Protein AF-A0A497B5V2-F1 (afdb_monomer_lite)

pLDDT: mean 81.65, std 14.1, range [53.19, 98.69]

Radius of gyration: 49.75 Å; chains: 1; bounding box: 60×105×124 Å

Secondary structure (DSSP, 8-state):
--------HHHHHHHHHHHHHHHHHHHHHHHHHHH-TTSTT-SSPPPPP-------------------S---PPPPPPPP-PPPPPPPPPPPPPPPPPPP-

Structure (mmCIF, N/CA/C/O backbone):
data_AF-A0A497B5V2-F1
#
_entry.id   AF-A0A497B5V2-F1
#
loop_
_atom_site.group_PDB
_atom_site.id
_atom_site.type_symbol
_atom_site.label_atom_id
_atom_site.label_alt_id
_atom_site.label_comp_id
_atom_site.label_asym_id
_atom_site.label_entity_id
_atom_site.label_seq_id
_atom_site.pdbx_PDB_ins_code
_atom_site.Cartn_x
_atom_site.Cartn_y
_atom_site.Cartn_z
_atom_site.occupancy
_atom_site.B_iso_or_equiv
_atom_site.auth_seq_id
_atom_site.auth_comp_id
_atom_site.auth_asym_id
_atom_site.auth_atom_id
_atom_site.pdbx_PDB_model_num
ATOM 1 N N . MET A 1 1 ? 37.167 10.094 -15.007 1.00 56.03 1 MET A N 1
ATOM 2 C CA . MET A 1 1 ? 36.669 9.952 -16.392 1.00 56.03 1 MET A CA 1
ATOM 3 C C . MET A 1 1 ? 35.348 9.185 -16.321 1.00 56.03 1 MET A C 1
ATOM 5 O O . MET A 1 1 ? 35.376 7.995 -16.040 1.00 56.03 1 MET A O 1
ATOM 9 N N . LEU A 1 2 ? 34.194 9.864 -16.396 1.00 61.91 2 LEU A N 1
ATOM 10 C CA . LEU A 1 2 ? 32.883 9.207 -16.257 1.00 61.91 2 LEU A CA 1
ATOM 11 C C . LEU A 1 2 ? 32.530 8.464 -17.552 1.00 61.91 2 LEU A C 1
ATOM 13 O O . LEU A 1 2 ? 32.592 9.034 -18.640 1.00 61.91 2 LEU A O 1
ATOM 17 N N . LYS A 1 3 ? 32.161 7.189 -17.428 1.00 69.31 3 LYS A N 1
ATOM 18 C CA . LYS A 1 3 ? 31.739 6.346 -18.548 1.00 69.31 3 LYS A CA 1
ATOM 19 C C . LYS A 1 3 ? 30.315 6.746 -18.946 1.00 69.31 3 LYS A C 1
ATOM 21 O O . LYS A 1 3 ? 29.380 6.518 -18.188 1.00 69.31 3 LYS A O 1
ATOM 26 N N . GLN A 1 4 ? 30.163 7.369 -20.112 1.00 67.12 4 GLN A N 1
ATOM 27 C CA . GLN A 1 4 ? 28.859 7.759 -20.653 1.00 67.12 4 GLN A CA 1
ATOM 28 C C . GLN A 1 4 ? 28.071 6.500 -21.041 1.00 67.12 4 GLN A C 1
ATOM 30 O O . GLN A 1 4 ? 28.460 5.772 -21.956 1.00 67.12 4 GLN A O 1
ATOM 35 N N . VAL A 1 5 ? 26.986 6.217 -20.318 1.00 79.44 5 VAL A N 1
ATOM 36 C CA . VAL A 1 5 ? 26.068 5.116 -20.636 1.00 79.44 5 VAL A CA 1
ATOM 37 C C . VAL A 1 5 ? 25.056 5.628 -21.653 1.00 79.44 5 VAL A C 1
ATOM 39 O O . VAL A 1 5 ? 24.291 6.547 -21.374 1.00 79.44 5 VAL A O 1
ATOM 42 N N . LYS A 1 6 ? 25.056 5.042 -22.852 1.00 81.12 6 LYS A N 1
ATOM 43 C CA . LYS A 1 6 ? 24.117 5.407 -23.915 1.00 81.12 6 LYS A CA 1
ATOM 44 C C . LYS A 1 6 ? 22.775 4.720 -23.660 1.00 81.12 6 LYS A C 1
ATOM 46 O O . LYS A 1 6 ? 22.659 3.510 -23.832 1.00 81.12 6 LYS A O 1
ATOM 51 N N . VAL A 1 7 ? 21.778 5.488 -23.234 1.00 87.25 7 VAL A N 1
ATOM 52 C CA . VAL A 1 7 ? 20.406 5.004 -23.034 1.00 87.25 7 VAL A CA 1
ATOM 53 C C . VAL A 1 7 ? 19.689 4.976 -24.386 1.00 87.25 7 VAL A C 1
ATOM 55 O O . VAL A 1 7 ? 19.719 5.962 -25.118 1.00 87.25 7 VAL A O 1
ATOM 58 N N . SER A 1 8 ? 19.086 3.840 -24.748 1.00 90.69 8 SER A N 1
ATOM 59 C CA . SER A 1 8 ? 18.337 3.687 -26.001 1.00 90.69 8 SER A CA 1
ATOM 60 C C . SER A 1 8 ? 16.835 3.899 -25.792 1.00 90.69 8 SER A C 1
ATOM 62 O O . SER A 1 8 ? 16.282 3.550 -24.751 1.00 90.69 8 SER A O 1
ATOM 64 N N . GLU A 1 9 ? 16.155 4.419 -26.814 1.00 92.38 9 GLU A N 1
ATOM 65 C CA . GLU A 1 9 ? 14.695 4.612 -26.815 1.00 92.38 9 GLU A CA 1
ATOM 66 C C . GLU A 1 9 ? 13.934 3.312 -26.523 1.00 92.38 9 GLU A C 1
ATOM 68 O O . GLU A 1 9 ? 12.975 3.297 -25.755 1.00 92.38 9 GLU A O 1
ATOM 73 N N . SER A 1 10 ? 14.388 2.190 -27.090 1.00 91.62 10 SER A N 1
ATOM 74 C CA . SER A 1 10 ? 13.787 0.876 -26.845 1.00 91.62 10 SER A CA 1
ATOM 75 C C . SER A 1 10 ? 13.902 0.450 -25.380 1.00 91.62 10 SER A C 1
ATOM 77 O O . SER A 1 10 ? 12.959 -0.130 -24.844 1.00 91.62 10 SER A O 1
ATOM 79 N N . LEU A 1 11 ? 15.026 0.763 -24.721 1.00 93.69 11 LEU A N 1
ATOM 80 C CA . LEU A 1 11 ? 15.212 0.493 -23.295 1.00 93.69 11 LEU A CA 1
ATOM 81 C C . LEU A 1 11 ? 14.250 1.338 -22.456 1.00 93.69 11 LEU A C 1
ATOM 83 O O . LEU A 1 11 ? 13.580 0.794 -21.583 1.00 93.69 11 LEU A O 1
ATOM 87 N N . LEU A 1 12 ? 14.140 2.639 -22.744 1.00 95.12 12 LEU A N 1
ATOM 88 C CA . LEU A 1 12 ? 13.215 3.530 -22.036 1.00 95.12 12 LEU A CA 1
ATOM 89 C C . LEU A 1 12 ? 11.763 3.082 -22.198 1.00 95.12 12 LEU A C 1
ATOM 91 O O . LEU A 1 12 ? 11.068 2.937 -21.199 1.00 95.12 12 LEU A O 1
ATOM 95 N N . ARG A 1 13 ? 11.326 2.776 -23.424 1.00 96.94 13 ARG A N 1
ATOM 96 C CA . ARG A 1 13 ? 9.972 2.259 -23.694 1.00 96.94 13 ARG A CA 1
ATOM 97 C C . ARG A 1 13 ? 9.691 0.965 -22.933 1.00 96.94 13 ARG A C 1
ATOM 99 O O . ARG A 1 13 ? 8.623 0.830 -22.341 1.00 96.94 13 ARG A O 1
ATOM 106 N N . GLY A 1 14 ? 10.647 0.035 -22.923 1.00 97.31 14 GLY A N 1
ATOM 107 C CA . GLY A 1 14 ? 10.543 -1.206 -22.158 1.00 97.31 14 GLY A CA 1
ATOM 108 C C . GLY A 1 14 ? 10.400 -0.947 -20.659 1.00 97.31 14 GLY A C 1
ATOM 109 O O . GLY A 1 14 ? 9.473 -1.462 -20.040 1.00 97.31 14 GLY A O 1
ATOM 110 N N . LEU A 1 15 ? 11.259 -0.093 -20.089 1.00 97.06 15 LEU A N 1
ATOM 111 C CA . LEU A 1 15 ? 11.165 0.308 -18.684 1.00 97.06 15 LEU A CA 1
ATOM 112 C C . LEU A 1 15 ? 9.810 0.950 -18.382 1.00 97.06 15 LEU A C 1
ATOM 114 O O . LEU A 1 15 ? 9.160 0.544 -17.426 1.00 97.06 15 LEU A O 1
ATOM 118 N N . THR A 1 16 ? 9.348 1.896 -19.200 1.00 97.38 16 THR A N 1
ATOM 119 C CA . THR A 1 16 ? 8.047 2.549 -19.010 1.00 97.38 16 THR A CA 1
ATOM 120 C C . THR A 1 16 ? 6.905 1.538 -18.967 1.00 97.38 16 THR A C 1
ATOM 122 O O . THR A 1 16 ? 6.064 1.623 -18.076 1.00 97.38 16 THR A O 1
ATOM 125 N N . LEU A 1 17 ? 6.882 0.557 -19.874 1.00 98.25 17 LEU A N 1
ATOM 126 C CA . LEU A 1 17 ? 5.859 -0.492 -19.865 1.00 98.25 17 LEU A CA 1
ATOM 127 C C . LEU A 1 17 ? 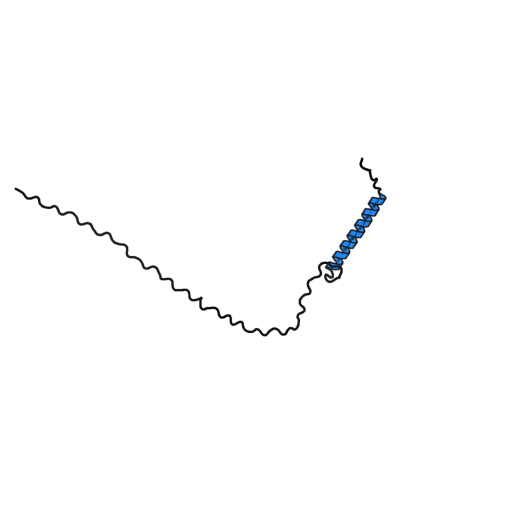5.955 -1.384 -18.622 1.00 98.25 17 LEU A C 1
ATOM 129 O O . LEU A 1 17 ? 4.928 -1.704 -18.028 1.00 98.25 17 LEU A O 1
ATOM 133 N N . ILE A 1 18 ? 7.167 -1.745 -18.196 1.00 98.38 18 ILE A N 1
ATOM 134 C CA . ILE A 1 18 ? 7.383 -2.535 -16.976 1.00 98.38 18 ILE A CA 1
ATOM 135 C C . ILE A 1 18 ? 6.866 -1.774 -15.752 1.00 98.38 18 ILE A C 1
ATOM 137 O O . ILE A 1 18 ? 6.087 -2.327 -14.978 1.00 98.38 18 ILE A O 1
ATOM 141 N N . PHE A 1 19 ? 7.250 -0.504 -15.591 1.00 98.38 19 PHE A N 1
ATOM 142 C CA . PHE A 1 19 ? 6.783 0.334 -14.486 1.00 98.38 19 PHE A CA 1
ATOM 143 C C . PHE A 1 19 ? 5.265 0.516 -14.520 1.00 98.38 19 PHE A C 1
ATOM 145 O O . PHE A 1 19 ? 4.634 0.392 -13.477 1.00 98.38 19 PHE A O 1
ATOM 152 N N . LEU A 1 20 ? 4.669 0.720 -15.698 1.00 98.50 20 LEU A N 1
ATOM 153 C CA . LEU A 1 20 ? 3.218 0.827 -15.851 1.00 98.50 20 LEU A CA 1
ATOM 154 C C . LEU A 1 20 ? 2.501 -0.443 -15.368 1.00 98.50 20 LEU A C 1
ATOM 156 O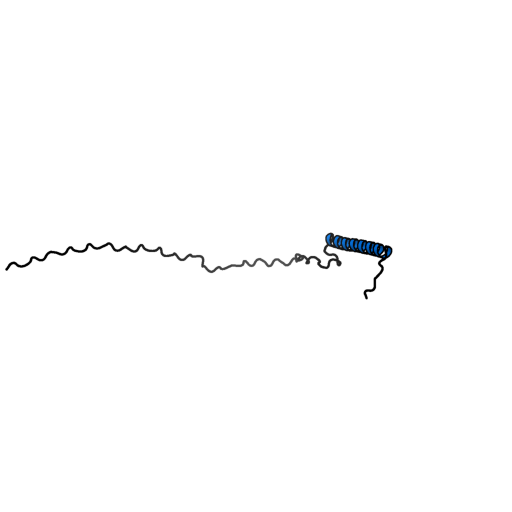 O . LEU A 1 20 ? 1.546 -0.358 -14.596 1.00 98.50 20 LEU A O 1
ATOM 160 N N . VAL A 1 21 ? 2.975 -1.620 -15.785 1.00 98.69 21 VAL A N 1
ATOM 161 C CA . VAL A 1 21 ? 2.410 -2.906 -15.350 1.00 98.69 21 VAL A CA 1
ATOM 162 C C . VAL A 1 21 ? 2.596 -3.102 -13.847 1.00 98.69 21 VAL A C 1
ATOM 164 O O . VAL A 1 21 ? 1.645 -3.492 -13.172 1.00 98.69 21 VAL A O 1
ATOM 167 N N . LEU A 1 22 ? 3.776 -2.790 -13.301 1.00 98.62 22 LEU A N 1
ATOM 168 C CA . LEU A 1 22 ? 4.018 -2.851 -11.857 1.00 98.62 22 LEU A CA 1
ATOM 169 C C . LEU A 1 22 ? 3.063 -1.935 -11.089 1.00 98.62 22 LEU A C 1
ATOM 171 O O . LEU A 1 22 ? 2.493 -2.364 -10.090 1.00 98.62 22 LEU A O 1
ATOM 175 N N . THR A 1 23 ? 2.853 -0.701 -11.550 1.00 98.56 23 THR A N 1
ATOM 176 C CA . THR A 1 23 ? 1.922 0.240 -10.916 1.00 98.56 23 THR A CA 1
ATOM 177 C C . THR A 1 23 ? 0.497 -0.303 -10.915 1.00 98.56 23 THR A C 1
ATOM 179 O O . THR A 1 23 ? -0.168 -0.248 -9.882 1.00 98.56 23 THR A O 1
ATOM 182 N N . LEU A 1 24 ? 0.035 -0.869 -12.033 1.00 98.69 24 LEU A N 1
ATOM 183 C CA . LEU A 1 24 ? -1.288 -1.493 -12.105 1.00 98.69 24 LEU A CA 1
ATOM 184 C C . LEU A 1 24 ? -1.397 -2.711 -11.183 1.00 98.69 24 LEU A C 1
ATOM 186 O O . LEU A 1 24 ? -2.416 -2.872 -10.516 1.00 98.69 24 LEU A O 1
ATOM 190 N N . LEU A 1 25 ? -0.350 -3.536 -11.100 1.00 98.62 25 LEU A N 1
ATOM 191 C CA . LEU A 1 25 ? -0.310 -4.698 -10.214 1.00 98.62 25 LEU A CA 1
ATOM 192 C C . LEU A 1 25 ? -0.388 -4.261 -8.748 1.00 98.62 25 LEU A C 1
ATOM 194 O O . LEU A 1 25 ? -1.231 -4.763 -8.010 1.00 98.62 25 LEU A O 1
ATOM 198 N N . VAL A 1 26 ? 0.417 -3.278 -8.340 1.00 98.31 26 VAL A N 1
ATOM 199 C CA . VAL A 1 26 ? 0.360 -2.699 -6.990 1.00 98.31 26 VAL A CA 1
ATOM 200 C C . VAL A 1 26 ? -1.034 -2.133 -6.708 1.00 98.31 26 VAL A C 1
ATOM 202 O O . VAL A 1 26 ? -1.619 -2.446 -5.674 1.00 98.31 26 VAL A O 1
ATOM 205 N N . GLY A 1 27 ? -1.612 -1.370 -7.639 1.00 98.50 27 GLY A N 1
ATOM 206 C CA . GLY A 1 27 ? -2.975 -0.848 -7.511 1.00 98.50 27 GLY A CA 1
ATOM 207 C C . GLY A 1 27 ? -4.028 -1.948 -7.347 1.00 98.50 27 GLY A C 1
ATOM 208 O O . GLY A 1 27 ? -4.900 -1.839 -6.487 1.00 98.50 27 GLY A O 1
ATOM 209 N N . ALA A 1 28 ? -3.917 -3.040 -8.106 1.00 98.50 28 ALA A N 1
ATOM 210 C CA . ALA A 1 28 ? -4.798 -4.197 -7.976 1.00 98.50 28 ALA A CA 1
ATOM 211 C C . ALA A 1 28 ? -4.658 -4.878 -6.605 1.00 98.50 28 ALA A C 1
ATOM 213 O O . ALA A 1 28 ? -5.667 -5.237 -6.005 1.00 98.50 28 ALA A O 1
ATOM 214 N N . VAL A 1 29 ? -3.437 -4.999 -6.070 1.00 98.19 29 VAL A N 1
ATOM 215 C CA . VAL A 1 29 ? -3.201 -5.512 -4.709 1.00 98.19 29 VAL A CA 1
ATOM 216 C C . VAL A 1 29 ? -3.913 -4.651 -3.667 1.00 98.19 29 VAL A C 1
ATOM 218 O O . VAL A 1 29 ? -4.647 -5.186 -2.836 1.00 98.19 29 VAL A O 1
ATOM 221 N N . TYR A 1 30 ? -3.768 -3.326 -3.742 1.00 98.00 30 TYR A N 1
ATOM 222 C CA . TYR A 1 30 ? -4.485 -2.413 -2.847 1.00 98.00 30 TYR A CA 1
ATOM 223 C C . TYR A 1 30 ? -6.005 -2.529 -2.990 1.00 98.00 30 TYR A C 1
ATOM 225 O O . TYR A 1 30 ? -6.708 -2.531 -1.982 1.00 98.00 30 TYR A O 1
ATOM 233 N N . LEU A 1 31 ? -6.519 -2.673 -4.214 1.00 98.31 31 LEU A N 1
ATOM 234 C CA . LEU A 1 31 ? -7.950 -2.850 -4.455 1.00 98.31 31 LEU A CA 1
ATOM 235 C C . LEU A 1 31 ? -8.482 -4.154 -3.838 1.00 98.31 31 LEU A C 1
ATOM 237 O O . LEU A 1 31 ? -9.555 -4.150 -3.240 1.00 98.31 31 LEU A O 1
ATOM 241 N N . ILE A 1 32 ? -7.729 -5.254 -3.931 1.00 98.31 32 ILE A N 1
ATOM 242 C CA . ILE A 1 32 ? -8.092 -6.534 -3.301 1.00 98.31 32 ILE A CA 1
ATOM 243 C C . ILE A 1 32 ? -8.157 -6.382 -1.777 1.00 98.31 32 ILE A C 1
ATOM 245 O O . ILE A 1 32 ? -9.134 -6.816 -1.166 1.00 98.31 32 ILE A O 1
ATOM 249 N N . ILE A 1 33 ? -7.154 -5.734 -1.173 1.00 97.81 33 ILE A N 1
ATOM 250 C CA . ILE A 1 33 ? -7.121 -5.464 0.273 1.00 97.81 33 ILE A CA 1
ATOM 251 C C . ILE A 1 33 ? -8.299 -4.572 0.689 1.00 97.81 33 ILE A C 1
ATOM 253 O O . ILE A 1 33 ? -8.906 -4.801 1.731 1.00 97.81 33 ILE A O 1
ATOM 257 N N . PHE A 1 34 ? -8.652 -3.577 -0.127 1.00 96.88 34 PHE A N 1
ATOM 258 C CA . PHE A 1 34 ? -9.787 -2.694 0.138 1.00 96.88 34 PHE A CA 1
ATOM 259 C C . PHE A 1 34 ? -11.128 -3.445 0.136 1.00 96.88 34 PHE A C 1
ATOM 261 O O . PHE A 1 34 ? -11.965 -3.200 1.002 1.00 96.88 34 PHE A O 1
ATOM 268 N N . ILE A 1 35 ? -11.332 -4.368 -0.811 1.00 97.81 35 ILE A N 1
ATOM 269 C CA . ILE A 1 35 ? -12.562 -5.172 -0.905 1.00 97.81 35 ILE A CA 1
ATOM 270 C C . ILE A 1 35 ? -12.649 -6.185 0.242 1.00 97.81 35 ILE A C 1
ATOM 272 O O . ILE A 1 35 ? -13.718 -6.372 0.822 1.00 97.81 35 ILE A O 1
ATOM 276 N N . ASN A 1 36 ? -11.540 -6.854 0.562 1.00 95.88 36 ASN A N 1
ATOM 277 C CA . ASN A 1 36 ? -11.468 -7.814 1.654 1.00 95.88 36 ASN A CA 1
ATOM 278 C C . ASN A 1 36 ? -10.172 -7.606 2.458 1.00 95.88 36 ASN A C 1
ATOM 280 O O . ASN A 1 36 ? -9.114 -8.091 2.049 1.00 95.88 36 ASN A O 1
ATOM 284 N N . PRO A 1 37 ? -10.238 -6.955 3.632 1.00 95.00 37 PRO A N 1
ATOM 285 C CA . PRO A 1 37 ? -9.045 -6.637 4.410 1.00 95.00 37 PRO A CA 1
ATOM 286 C C . PRO A 1 37 ? -8.429 -7.858 5.108 1.00 95.00 37 PRO A C 1
ATOM 288 O O . PRO A 1 37 ? -7.317 -7.761 5.623 1.00 95.00 37 PRO A O 1
ATOM 291 N N . TYR A 1 38 ? -9.110 -9.007 5.114 1.00 94.56 38 TYR A N 1
ATOM 292 C CA . TYR A 1 38 ? -8.643 -10.238 5.756 1.00 94.56 38 TYR A CA 1
ATOM 293 C C . TYR A 1 38 ? -7.841 -11.157 4.816 1.00 94.56 38 TYR A C 1
ATOM 295 O O . TYR A 1 38 ? -7.518 -12.284 5.187 1.00 94.56 38 TYR A O 1
ATOM 303 N N . VAL A 1 39 ? -7.518 -10.720 3.590 1.00 95.06 39 VAL A N 1
ATOM 304 C CA . VAL A 1 39 ? -6.686 -11.519 2.673 1.00 95.06 39 VAL A CA 1
ATOM 305 C C . VAL A 1 39 ? -5.246 -11.665 3.196 1.00 95.06 39 VAL A C 1
ATOM 307 O O . VAL A 1 39 ? -4.703 -10.700 3.732 1.00 95.06 39 VAL A O 1
ATOM 310 N N . PRO A 1 40 ? -4.559 -12.804 2.957 1.00 94.19 40 PRO A N 1
ATOM 311 C CA . PRO A 1 40 ? -3.164 -13.008 3.384 1.00 94.19 40 PRO A CA 1
ATOM 312 C C . PRO A 1 40 ? -2.165 -11.997 2.807 1.00 94.19 40 PRO A C 1
ATOM 314 O O . PRO A 1 40 ? -1.049 -11.867 3.297 1.00 94.19 40 PRO A O 1
ATOM 317 N N . LEU A 1 41 ? -2.556 -11.310 1.731 1.00 95.50 41 LEU A N 1
ATOM 318 C CA . LEU A 1 41 ? -1.750 -10.295 1.066 1.00 95.50 41 LEU A CA 1
ATOM 319 C C . LEU A 1 41 ? -1.727 -8.959 1.824 1.00 95.50 41 LEU A C 1
ATOM 321 O O . LEU A 1 41 ? -0.859 -8.133 1.556 1.00 95.50 41 LEU A O 1
ATOM 325 N N . ASN A 1 42 ? -2.667 -8.731 2.747 1.00 96.81 42 ASN A N 1
ATOM 326 C CA . ASN A 1 42 ? -2.685 -7.531 3.569 1.00 96.81 42 ASN A CA 1
ATOM 327 C C . ASN A 1 42 ? -1.651 -7.666 4.703 1.00 96.81 42 ASN A C 1
ATOM 329 O O . ASN A 1 42 ? -1.848 -8.503 5.583 1.00 96.81 42 ASN A O 1
ATOM 333 N N . PRO A 1 43 ? -0.578 -6.850 4.737 1.00 95.06 43 PRO A N 1
ATOM 334 C CA . PRO A 1 43 ? 0.396 -6.888 5.830 1.00 95.06 43 PRO A CA 1
ATOM 335 C C . PRO A 1 43 ? -0.174 -6.376 7.162 1.00 95.06 43 PRO A C 1
ATOM 337 O O . PRO A 1 43 ? 0.427 -6.599 8.210 1.00 95.06 43 PRO A O 1
ATOM 340 N N . PHE A 1 44 ? -1.327 -5.701 7.129 1.00 94.62 44 PHE A N 1
ATOM 341 C CA . PHE A 1 44 ? -2.012 -5.158 8.299 1.00 94.62 44 PHE A CA 1
ATOM 342 C C . PHE A 1 44 ? -3.469 -5.642 8.330 1.00 94.62 44 PHE A C 1
ATOM 344 O O . PHE A 1 44 ? -4.388 -4.841 8.120 1.00 94.62 44 PHE A O 1
ATOM 351 N N . PRO A 1 45 ? -3.713 -6.952 8.532 1.00 91.00 45 PRO A N 1
ATOM 352 C CA . PRO A 1 45 ? -5.072 -7.451 8.675 1.00 91.00 45 PRO A CA 1
ATOM 353 C C . PRO A 1 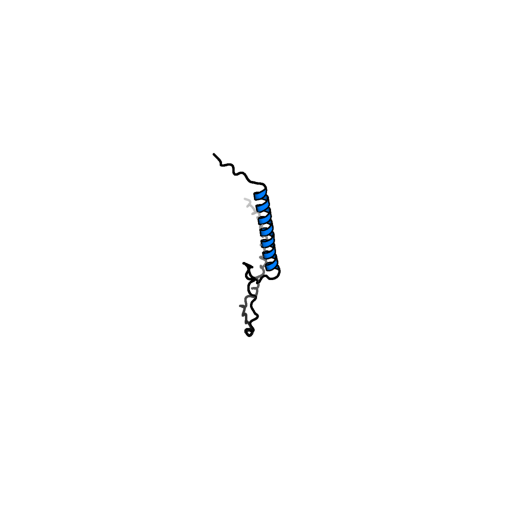45 ? -5.731 -6.805 9.908 1.00 91.00 45 PRO A C 1
ATOM 355 O O . PRO A 1 45 ? -5.040 -6.528 10.896 1.00 91.00 45 PRO A O 1
ATOM 358 N N . PRO A 1 46 ? -7.051 -6.550 9.879 1.00 89.50 46 PRO A N 1
ATOM 359 C CA . PRO A 1 46 ? -7.765 -6.031 11.038 1.00 89.50 46 PRO A CA 1
ATOM 360 C C . PRO A 1 46 ? -7.559 -6.952 12.241 1.00 89.50 46 PRO A C 1
ATOM 362 O O . PRO A 1 46 ? -7.505 -8.175 12.084 1.00 89.50 46 PRO A O 1
ATOM 365 N N . SER A 1 47 ? -7.474 -6.385 13.447 1.00 86.88 47 SER A N 1
ATOM 366 C CA . SER A 1 47 ? -7.499 -7.198 14.663 1.00 86.88 47 SER A CA 1
ATOM 367 C C . SER A 1 47 ? -8.774 -8.042 14.660 1.00 86.88 47 SER A C 1
ATOM 369 O O . SER A 1 47 ? -9.844 -7.481 14.402 1.00 86.88 47 SER A O 1
ATOM 371 N N . PRO A 1 48 ? -8.692 -9.357 14.938 1.00 81.75 48 PR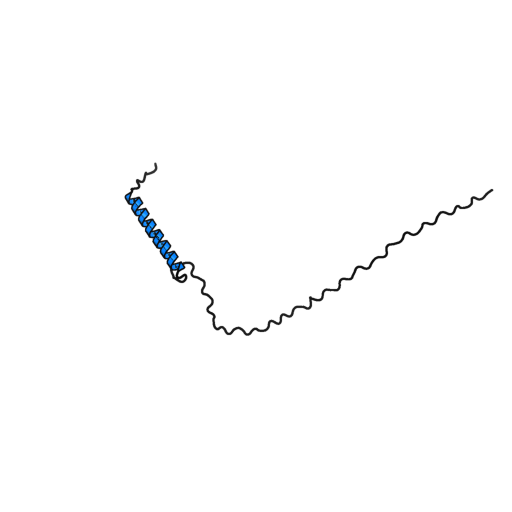O A N 1
ATOM 372 C CA . PRO A 1 48 ? -9.883 -10.164 15.134 1.00 81.75 48 PRO A CA 1
ATOM 373 C C . PRO A 1 48 ? -10.765 -9.452 16.155 1.00 81.75 48 PRO A C 1
ATOM 375 O O . PRO A 1 48 ? -10.315 -9.155 17.266 1.00 81.75 48 PRO A O 1
ATOM 378 N N . GLN A 1 49 ? -11.991 -9.101 15.765 1.00 75.19 49 GLN A N 1
ATOM 379 C CA . GLN A 1 49 ? -12.961 -8.628 16.743 1.00 75.19 49 GLN A CA 1
ATOM 380 C C . GLN A 1 49 ? -13.104 -9.744 17.779 1.00 75.19 49 GLN A C 1
ATOM 382 O O . GLN A 1 49 ? -13.094 -10.912 17.379 1.00 75.19 49 GLN A O 1
ATOM 387 N N . PRO A 1 50 ? -13.189 -9.426 19.083 1.00 68.88 50 PRO A N 1
ATOM 388 C CA . PRO A 1 50 ? -13.489 -10.449 20.064 1.00 68.88 50 PRO A CA 1
ATOM 389 C C . PRO A 1 50 ? -14.764 -11.134 19.586 1.00 68.88 50 PRO A C 1
ATOM 391 O O . PRO A 1 50 ? -15.814 -10.495 19.478 1.00 68.88 50 PRO A O 1
ATOM 394 N N . GLU A 1 51 ? -14.652 -12.416 19.229 1.00 65.25 51 GLU A N 1
ATOM 395 C CA . GLU A 1 51 ? -15.824 -13.267 19.145 1.00 65.25 51 GLU A CA 1
ATOM 396 C C . GLU A 1 51 ? -16.564 -13.009 20.452 1.00 65.25 51 GLU A C 1
ATOM 398 O O . GLU A 1 51 ? -15.940 -13.012 21.519 1.00 65.25 51 GLU A O 1
ATOM 403 N N . ILE A 1 52 ? -17.858 -12.684 20.381 1.00 59.00 52 ILE A N 1
ATOM 404 C CA . ILE A 1 52 ? -18.694 -12.710 21.574 1.00 59.00 52 ILE A CA 1
ATOM 405 C C . ILE A 1 52 ? -18.687 -14.172 21.995 1.00 59.00 52 ILE A C 1
ATOM 407 O O . ILE A 1 52 ? -19.541 -14.964 21.602 1.00 59.00 52 ILE A O 1
ATOM 411 N N . ALA A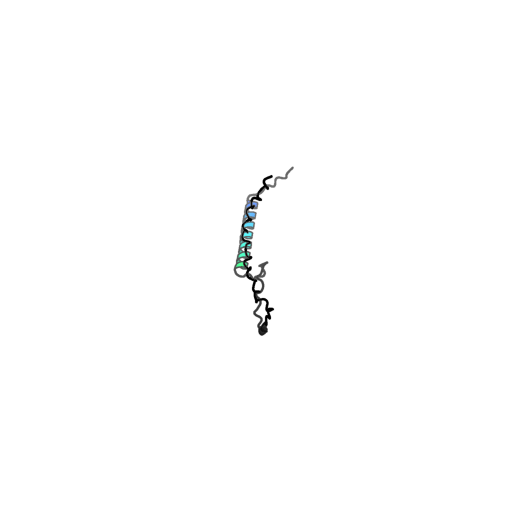 1 53 ? -17.659 -14.551 22.750 1.00 55.00 53 ALA A N 1
ATOM 412 C CA . ALA A 1 53 ? -17.693 -15.722 23.565 1.00 55.00 53 ALA A CA 1
ATOM 413 C C . ALA A 1 53 ? -18.987 -15.550 24.343 1.00 55.00 53 ALA A C 1
ATOM 415 O O . ALA A 1 53 ? -19.201 -14.524 24.998 1.00 55.00 53 ALA A O 1
ATOM 416 N N . LEU A 1 54 ? -19.853 -16.552 24.273 1.00 53.19 54 LEU A N 1
ATOM 417 C CA . LEU A 1 54 ? -20.860 -16.783 25.294 1.00 53.19 54 LEU A CA 1
ATOM 418 C C . LEU A 1 54 ? -20.126 -17.137 26.602 1.00 53.19 54 LEU A C 1
ATOM 420 O O . LEU A 1 54 ? -20.338 -18.188 27.195 1.00 53.19 54 LEU A O 1
ATOM 424 N N . GLN A 1 55 ? -19.195 -16.283 27.028 1.00 54.22 55 GLN A N 1
ATOM 425 C CA . GLN A 1 55 ? -18.753 -16.208 28.390 1.00 54.22 55 GLN A CA 1
ATOM 426 C C . GLN A 1 55 ? -20.038 -15.872 29.144 1.00 54.22 55 GLN A C 1
ATOM 428 O O . GLN A 1 55 ? -20.681 -14.876 28.788 1.00 54.22 55 GLN A O 1
ATOM 433 N N . PRO A 1 56 ? -20.475 -16.683 30.123 1.00 59.91 56 PRO A N 1
ATOM 434 C CA . PRO A 1 56 ? -21.534 -16.231 31.005 1.00 59.91 56 PRO A CA 1
ATOM 435 C C . PRO A 1 56 ? -21.084 -14.864 31.508 1.00 59.91 56 PRO A C 1
ATOM 437 O O . PRO A 1 56 ? -19.981 -14.745 32.049 1.00 59.91 56 PRO A O 1
ATOM 440 N N . THR A 1 57 ? -21.880 -13.830 31.230 1.00 60.03 57 THR A N 1
ATOM 441 C CA . THR A 1 57 ? -21.700 -12.509 31.822 1.00 60.03 57 THR A CA 1
ATOM 442 C C . THR A 1 57 ? -21.402 -12.757 33.295 1.00 60.03 57 THR A C 1
ATOM 444 O O . THR A 1 57 ? -22.223 -13.417 33.943 1.00 60.03 57 THR A O 1
ATOM 447 N N . PRO A 1 58 ? -20.233 -12.355 33.830 1.00 61.16 58 PRO A N 1
ATOM 448 C CA . PRO A 1 58 ? -20.040 -12.394 35.266 1.00 61.16 58 PRO A CA 1
ATOM 449 C C . PRO A 1 58 ? -21.223 -11.625 35.831 1.00 61.16 58 PRO A C 1
ATOM 451 O O . PRO A 1 58 ? -21.402 -10.460 35.476 1.00 61.16 58 PRO A O 1
ATOM 454 N N . ALA A 1 59 ? -22.091 -12.309 36.582 1.00 61.78 59 ALA A N 1
ATOM 455 C CA . ALA A 1 59 ? -23.206 -11.660 37.245 1.00 61.78 59 ALA A CA 1
ATOM 456 C C . ALA A 1 59 ? -22.643 -10.401 37.900 1.00 61.78 59 ALA A C 1
ATOM 458 O O . ALA A 1 59 ? -21.616 -10.498 38.579 1.00 61.78 59 ALA A O 1
ATOM 459 N N . GLU A 1 60 ? -23.235 -9.239 37.612 1.00 59.59 60 GLU A N 1
ATOM 460 C CA . GLU A 1 60 ? -22.851 -7.987 38.249 1.00 59.59 60 GLU A CA 1
ATOM 461 C C . GLU A 1 60 ? -22.899 -8.231 39.756 1.00 59.59 60 GLU A C 1
ATOM 463 O O . GLU A 1 60 ? -23.963 -8.270 40.368 1.00 59.59 60 GLU A O 1
ATOM 468 N N . VAL A 1 61 ? -21.738 -8.464 40.364 1.00 61.25 61 VAL A N 1
ATOM 469 C CA . VAL A 1 61 ? -21.593 -8.294 41.797 1.00 61.25 61 VAL A CA 1
ATOM 470 C C . VAL A 1 61 ? -21.834 -6.803 41.972 1.00 61.25 61 VAL A C 1
ATOM 472 O O . VAL A 1 61 ? -21.055 -6.025 41.410 1.00 61.25 61 VAL A O 1
ATOM 475 N N . PRO A 1 62 ? -22.907 -6.367 42.655 1.00 59.16 62 PRO A N 1
ATOM 476 C CA . PRO A 1 62 ? -23.102 -4.949 42.868 1.00 59.16 62 PRO A CA 1
ATOM 477 C C . PRO A 1 62 ? -21.868 -4.450 43.611 1.00 59.16 62 PRO A C 1
ATOM 479 O O . PRO A 1 62 ? -21.602 -4.851 44.746 1.00 59.16 62 PRO A O 1
ATOM 482 N N . LEU A 1 63 ? -21.074 -3.617 42.938 1.00 59.75 63 LEU A N 1
ATOM 483 C CA . LEU A 1 63 ? -20.006 -2.867 43.572 1.00 59.75 63 LEU A CA 1
ATOM 484 C C . LEU A 1 63 ? -20.687 -1.959 44.591 1.00 59.75 63 LEU A C 1
ATOM 486 O O . LEU A 1 63 ? -21.191 -0.889 44.254 1.00 59.75 63 LEU A O 1
ATOM 490 N N . VAL A 1 64 ? -20.739 -2.402 45.846 1.00 62.72 64 VAL A N 1
ATOM 491 C CA . VAL A 1 64 ? -21.060 -1.525 46.966 1.00 62.72 64 VAL A CA 1
ATOM 492 C C . VAL A 1 64 ? -19.863 -0.596 47.108 1.00 62.72 64 VAL A C 1
ATOM 494 O O . VAL A 1 64 ? -18.902 -0.890 47.815 1.00 62.72 64 VAL A O 1
ATOM 497 N N . ILE A 1 65 ? -19.884 0.507 46.362 1.00 63.06 65 ILE A N 1
ATOM 498 C CA . ILE A 1 65 ? -18.921 1.584 46.541 1.00 63.06 65 ILE A CA 1
ATOM 499 C C . ILE A 1 65 ? -19.314 2.306 47.831 1.00 63.06 65 ILE A C 1
ATOM 501 O O . ILE A 1 65 ? -20.154 3.205 47.840 1.00 63.06 65 ILE A O 1
ATOM 505 N N . THR A 1 66 ? -18.727 1.885 48.948 1.00 65.62 66 THR A N 1
ATOM 506 C CA . THR A 1 66 ? -18.766 2.633 50.204 1.00 65.62 66 THR A CA 1
ATOM 507 C C . THR A 1 66 ? -17.816 3.819 50.083 1.00 65.62 66 THR A C 1
ATOM 509 O O . THR A 1 66 ? -16.614 3.713 50.321 1.00 65.62 66 THR A O 1
ATOM 512 N N . PHE A 1 67 ? -18.354 4.971 49.688 1.00 64.50 67 PHE A N 1
ATOM 513 C CA . PHE A 1 67 ? -17.640 6.235 49.836 1.00 64.50 67 PHE A CA 1
ATOM 514 C C . PHE A 1 67 ? -17.521 6.571 51.332 1.00 64.50 67 PHE A C 1
ATOM 516 O O . PHE A 1 67 ? -18.499 6.399 52.068 1.00 64.50 67 PHE A O 1
ATOM 523 N N . PRO A 1 68 ? -16.364 7.061 51.813 1.00 67.69 68 PRO A N 1
ATOM 524 C CA . PRO A 1 68 ? -16.300 7.633 53.151 1.00 67.69 68 PRO A CA 1
ATOM 525 C C . PRO A 1 68 ? -17.290 8.813 53.241 1.00 67.69 68 PRO A C 1
ATOM 527 O O . PRO A 1 68 ? -17.511 9.496 52.237 1.00 67.69 68 PRO A O 1
ATOM 530 N N . PRO A 1 69 ? -17.902 9.080 54.409 1.00 66.56 69 PRO A N 1
ATOM 531 C CA . PRO A 1 69 ? -18.815 10.204 54.600 1.00 66.56 69 PRO A CA 1
ATOM 532 C C . PRO A 1 69 ? -18.029 11.526 54.635 1.00 66.56 69 PRO A C 1
ATOM 534 O O . PRO A 1 69 ? -17.904 12.165 55.672 1.00 66.56 69 PRO A O 1
ATOM 537 N N . THR A 1 70 ? -17.443 11.932 53.511 1.00 65.88 70 THR A N 1
ATOM 538 C CA . THR A 1 70 ? -16.684 13.187 53.381 1.00 65.88 70 THR A CA 1
ATOM 539 C C . THR A 1 70 ? -17.507 14.319 52.768 1.00 65.88 70 THR A C 1
ATOM 541 O O . THR A 1 70 ? -16.989 15.412 52.571 1.00 65.88 70 THR A O 1
ATOM 544 N N . TRP A 1 71 ? -18.798 14.097 52.505 1.00 67.38 71 TRP A N 1
ATOM 545 C CA . TRP A 1 71 ? -19.679 15.085 51.874 1.00 67.38 71 TRP A CA 1
ATOM 546 C C . TRP A 1 71 ? -20.339 16.075 52.831 1.00 67.38 71 TRP A C 1
ATOM 548 O O . TRP A 1 71 ? -21.146 16.883 52.384 1.00 67.38 71 TRP A O 1
ATOM 558 N N . THR A 1 72 ? -20.018 16.061 54.124 1.00 74.38 72 THR A N 1
ATOM 559 C CA . THR A 1 72 ? -20.504 17.114 55.020 1.00 74.38 72 THR A CA 1
ATOM 560 C C . THR A 1 72 ? -19.554 18.309 54.919 1.00 74.38 72 THR A C 1
ATOM 562 O O . THR A 1 72 ? -18.449 18.223 55.459 1.00 74.38 72 THR A O 1
ATOM 565 N N . PRO A 1 73 ? -19.918 19.421 54.246 1.00 68.19 73 PRO A N 1
ATOM 566 C CA . PRO A 1 73 ? -19.122 20.634 54.342 1.00 68.19 73 PRO A CA 1
ATOM 567 C C . PRO A 1 73 ? -19.098 21.074 55.808 1.00 68.19 73 PRO A C 1
ATOM 569 O O . PRO A 1 73 ? -20.146 21.259 56.430 1.00 68.19 73 PRO A O 1
ATOM 572 N N . THR A 1 74 ? -17.903 21.224 56.376 1.00 74.88 74 THR A N 1
ATOM 573 C CA . THR A 1 74 ? -17.737 21.815 57.705 1.00 74.88 74 THR A CA 1
ATOM 574 C C . THR A 1 74 ? -18.353 23.218 57.683 1.00 74.88 74 THR A C 1
ATOM 576 O O . THR A 1 74 ? -17.984 24.008 56.806 1.00 74.88 74 THR A O 1
ATOM 579 N N . PRO A 1 75 ? -19.276 23.569 58.601 1.00 74.56 75 PRO A N 1
ATOM 580 C CA . PRO A 1 75 ? -19.807 24.923 58.653 1.00 74.56 75 PRO A CA 1
ATOM 581 C C . PRO A 1 75 ? -18.643 25.887 58.895 1.00 74.56 75 PRO A C 1
ATOM 583 O O . PRO A 1 75 ? -17.943 25.804 59.903 1.00 74.56 75 PRO A O 1
ATOM 586 N N . THR A 1 76 ? -18.394 26.778 57.936 1.00 79.00 76 THR A N 1
ATOM 587 C CA . THR A 1 76 ? -17.409 27.847 58.106 1.00 79.00 76 THR A CA 1
ATOM 588 C C . THR A 1 76 ? -17.984 28.856 59.093 1.00 79.00 76 THR A C 1
ATOM 590 O O . THR A 1 76 ? -19.111 29.315 58.918 1.00 79.00 76 THR A O 1
ATOM 593 N N . SER A 1 77 ? -17.239 29.189 60.147 1.00 80.44 77 SER A N 1
ATOM 594 C CA . SER A 1 77 ? -17.655 30.221 61.096 1.00 80.44 77 SER A CA 1
ATOM 595 C C . SER A 1 77 ? -17.724 31.573 60.388 1.00 80.44 77 SER A C 1
ATOM 597 O O . SER A 1 77 ? -16.723 32.030 59.832 1.00 80.44 77 SER A O 1
ATOM 599 N N . THR A 1 78 ? -18.885 32.220 60.419 1.00 81.50 78 THR A N 1
ATOM 600 C CA . THR A 1 78 ? -19.047 33.596 59.941 1.00 81.50 78 THR A CA 1
ATOM 601 C C . THR A 1 78 ? -18.138 34.526 60.755 1.00 81.50 78 THR A C 1
ATOM 603 O O . THR A 1 78 ? -18.105 34.398 61.981 1.00 81.50 78 THR A O 1
ATOM 606 N N . PRO A 1 79 ? -17.393 35.457 60.133 1.00 81.06 79 PRO A N 1
ATOM 607 C CA . PRO A 1 79 ? -16.594 36.418 60.885 1.00 81.06 79 PRO A CA 1
ATOM 608 C C . PRO A 1 79 ? -17.502 37.306 61.749 1.00 81.06 79 PRO A C 1
ATOM 610 O O . PRO A 1 79 ? -18.460 37.900 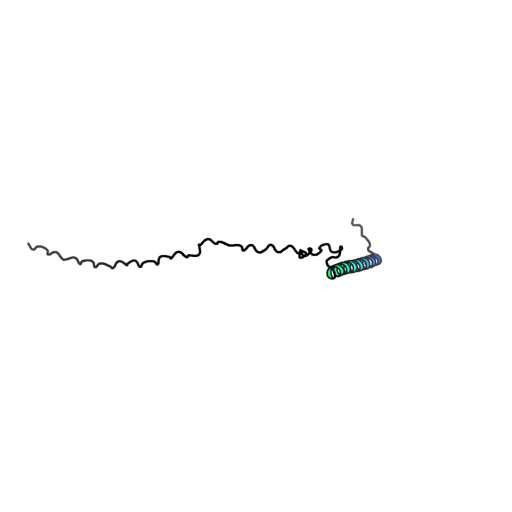61.255 1.00 81.06 79 PRO A O 1
ATOM 613 N N . THR A 1 80 ? -17.198 37.404 63.043 1.00 82.56 80 THR A N 1
ATOM 614 C CA . THR A 1 80 ? -17.889 38.310 63.971 1.00 82.56 80 THR A CA 1
ATOM 615 C C . THR A 1 80 ? -17.418 39.742 63.730 1.00 82.56 80 THR A C 1
ATOM 617 O O . THR A 1 80 ? -16.215 39.996 63.655 1.00 82.56 80 THR A O 1
ATOM 620 N N . SER A 1 81 ? -18.344 40.699 63.649 1.00 82.00 81 SER A N 1
ATOM 621 C CA . SER A 1 81 ? -18.000 42.122 63.587 1.00 82.00 81 SER A CA 1
ATOM 622 C C . SER A 1 81 ? -17.245 42.538 64.853 1.00 82.00 81 SER A C 1
ATOM 624 O O . SER A 1 81 ? -17.799 42.492 65.953 1.00 82.00 81 SER A O 1
ATOM 626 N N . THR A 1 82 ? -15.986 42.945 64.712 1.00 82.81 82 THR A N 1
ATOM 627 C CA . THR A 1 82 ? -15.206 43.530 65.808 1.00 82.81 82 THR A CA 1
ATOM 628 C C . THR A 1 82 ? -15.699 44.957 66.070 1.00 82.81 82 THR A C 1
ATOM 630 O O . THR A 1 82 ? -15.770 45.737 65.118 1.00 82.81 82 THR A O 1
ATOM 633 N N . PRO A 1 83 ? -16.047 45.338 67.315 1.00 83.50 83 PRO A N 1
ATOM 634 C CA . PRO A 1 83 ? -16.420 46.716 67.606 1.00 83.50 83 PRO A CA 1
ATOM 635 C C . PRO A 1 83 ? -15.223 47.641 67.357 1.00 83.50 83 PRO A C 1
ATOM 637 O O . PRO A 1 83 ? -14.125 47.409 67.862 1.00 83.50 83 PRO A O 1
ATOM 640 N N . THR A 1 84 ? -15.429 48.690 66.564 1.00 82.81 84 THR A N 1
ATOM 641 C CA . THR A 1 84 ? -14.430 49.743 66.358 1.00 82.81 84 THR A CA 1
ATOM 642 C C . THR A 1 84 ? -14.358 50.618 67.614 1.00 82.81 84 THR A C 1
ATOM 644 O O . THR A 1 84 ? -15.412 51.018 68.114 1.00 82.81 84 THR A O 1
ATOM 647 N N . PRO A 1 85 ? -13.163 50.932 68.148 1.00 82.38 85 PRO A N 1
ATOM 648 C CA . PRO A 1 85 ? -13.057 51.846 69.278 1.00 82.38 85 PRO A CA 1
ATOM 649 C C . PRO A 1 85 ? -13.526 53.249 68.869 1.00 82.38 85 PRO A C 1
ATOM 651 O O . PRO A 1 85 ? -13.088 53.792 67.855 1.00 82.38 85 PRO A O 1
ATOM 654 N N . THR A 1 86 ? -14.407 53.842 69.672 1.00 83.75 86 THR A N 1
ATOM 655 C CA . THR A 1 86 ? -14.817 55.244 69.524 1.00 83.75 86 THR A CA 1
ATOM 656 C C . THR A 1 86 ? -13.757 56.154 70.140 1.00 83.75 86 THR A C 1
ATOM 658 O O . THR A 1 86 ? -13.166 55.824 71.167 1.00 83.75 86 THR A O 1
ATOM 661 N N . SER A 1 87 ? -13.519 57.317 69.535 1.00 84.31 87 SER A N 1
ATOM 662 C CA . SER A 1 87 ? -12.639 58.339 70.104 1.00 84.31 87 SER A CA 1
ATOM 663 C C . SER A 1 87 ? -13.188 58.860 71.437 1.00 84.31 87 SER A C 1
ATOM 665 O O . SER A 1 87 ? -14.303 59.382 71.486 1.00 84.31 87 SER A O 1
ATOM 667 N N . THR A 1 88 ? -12.395 58.764 72.502 1.00 83.31 88 THR A N 1
ATOM 668 C CA . THR A 1 88 ? -12.687 59.398 73.795 1.00 83.31 88 THR A CA 1
ATOM 669 C C . THR A 1 88 ? -12.405 60.903 73.705 1.00 83.31 88 THR A C 1
ATOM 671 O O . THR A 1 88 ? -11.345 61.272 73.197 1.00 83.31 88 THR A O 1
ATOM 674 N N . PRO A 1 89 ? -13.296 61.793 74.185 1.00 83.69 89 PRO A N 1
ATOM 675 C CA . PRO A 1 89 ? -12.997 63.220 74.228 1.00 83.69 89 PRO A CA 1
ATOM 676 C C . PRO A 1 89 ? -11.856 63.505 75.216 1.00 83.69 89 PRO A C 1
ATOM 678 O O . PRO A 1 89 ? -11.875 63.041 76.357 1.00 83.69 89 PRO A O 1
ATOM 681 N N . THR A 1 90 ? -10.867 64.284 74.781 1.00 82.94 90 THR A N 1
ATOM 682 C CA . THR A 1 90 ? -9.769 64.756 75.635 1.00 82.94 90 THR A CA 1
ATOM 683 C C . THR A 1 90 ? -10.297 65.804 76.623 1.00 82.94 90 THR A C 1
ATOM 685 O O . THR A 1 90 ? -10.964 66.744 76.182 1.00 82.94 90 THR A O 1
ATOM 688 N N . PRO A 1 91 ? -10.018 65.697 77.938 1.00 83.12 91 PRO A N 1
ATOM 689 C CA . PRO A 1 91 ? -10.392 66.745 78.883 1.00 83.12 91 PRO A CA 1
ATOM 690 C C . PRO A 1 91 ? -9.628 68.040 78.574 1.00 83.12 91 PRO A C 1
ATOM 692 O O . PRO A 1 91 ? -8.421 68.021 78.332 1.00 83.12 91 PRO A O 1
ATOM 695 N N . MET A 1 92 ? -10.340 69.168 78.583 1.00 84.06 92 MET A N 1
ATOM 696 C CA . MET A 1 92 ? -9.746 70.499 78.443 1.00 84.06 92 MET A CA 1
ATOM 697 C C . MET A 1 92 ? -8.943 70.832 79.713 1.00 84.06 92 MET A C 1
ATOM 699 O O . MET A 1 92 ? -9.448 70.568 80.808 1.00 84.06 92 MET A O 1
ATOM 703 N N . PRO A 1 93 ? -7.720 71.391 79.615 1.00 81.38 93 PRO A N 1
ATOM 704 C CA . PRO A 1 93 ? -6.997 71.857 80.793 1.00 81.38 93 PRO A CA 1
ATOM 705 C C . PRO A 1 93 ? -7.808 72.919 81.546 1.00 81.38 93 PRO A C 1
ATOM 707 O O . PRO A 1 93 ? -8.313 73.871 80.953 1.00 81.38 93 PRO A O 1
ATOM 710 N N . THR A 1 94 ? -7.926 72.742 82.861 1.00 81.38 94 THR A N 1
ATOM 711 C CA . THR A 1 94 ? -8.493 73.744 83.767 1.00 81.38 94 THR A CA 1
ATOM 712 C C . THR A 1 94 ? -7.386 74.709 84.172 1.00 81.38 94 THR A C 1
ATOM 714 O O . THR A 1 94 ? -6.377 74.287 84.739 1.00 81.38 94 THR A O 1
ATOM 717 N N . GLU A 1 95 ? -7.580 76.000 83.907 1.00 81.62 95 GLU A N 1
ATOM 718 C CA . GLU A 1 95 ? -6.686 77.055 84.389 1.00 81.62 95 GLU A CA 1
ATOM 719 C C . GLU A 1 95 ? -6.624 77.017 85.921 1.00 81.62 95 GLU A C 1
ATOM 721 O O . GLU A 1 95 ? -7.646 77.084 86.610 1.00 81.62 95 GLU A O 1
ATOM 726 N N . THR A 1 96 ? -5.417 76.880 86.466 1.00 79.06 96 THR A N 1
ATOM 727 C CA . THR A 1 96 ? -5.199 76.951 87.914 1.00 79.06 96 THR A CA 1
ATOM 728 C C . THR A 1 96 ? -5.100 78.425 88.307 1.00 79.06 96 THR A C 1
ATOM 730 O O . THR A 1 96 ? -4.294 79.146 87.715 1.00 79.06 96 THR A O 1
ATOM 733 N N . PRO A 1 97 ? -5.886 78.912 89.284 1.00 80.50 97 PRO A N 1
ATOM 734 C CA . PRO A 1 97 ? -5.786 80.301 89.706 1.00 80.50 97 PRO A CA 1
ATOM 735 C C . PRO A 1 97 ? -4.395 80.565 90.296 1.00 80.50 97 PRO A C 1
ATOM 737 O O . PRO A 1 97 ? -3.924 79.841 91.172 1.00 80.50 97 PRO A O 1
ATOM 740 N N . THR A 1 98 ? -3.734 81.613 89.804 1.00 76.38 98 THR A N 1
ATOM 741 C CA . THR A 1 98 ? -2.454 82.079 90.352 1.00 76.38 98 THR A CA 1
ATOM 742 C C . THR A 1 98 ? -2.716 82.789 91.685 1.00 76.38 98 THR A C 1
ATOM 744 O O . THR A 1 98 ? -3.588 83.662 91.727 1.00 76.38 98 THR A O 1
ATOM 747 N N . PRO A 1 99 ? -2.014 82.447 92.782 1.00 74.44 99 PRO A N 1
ATOM 748 C CA . PRO A 1 99 ? -2.189 83.148 94.049 1.00 74.44 99 PRO A CA 1
ATOM 749 C C . PRO A 1 99 ? -1.744 84.612 93.913 1.00 74.44 99 PRO A C 1
ATOM 751 O O . PRO A 1 99 ? -0.713 84.909 93.315 1.00 74.44 99 PRO A O 1
ATOM 754 N N . THR A 1 100 ? -2.540 85.528 94.461 1.00 67.81 100 THR A N 1
ATOM 755 C CA . THR A 1 100 ? -2.194 86.956 94.594 1.00 67.81 100 THR A CA 1
ATOM 756 C C . THR A 1 100 ? -1.399 87.148 95.901 1.00 67.81 100 THR A C 1
ATOM 758 O O . THR A 1 100 ? -1.695 86.417 96.849 1.00 67.81 100 THR A O 1
ATOM 761 N N . PRO A 1 101 ? -0.380 88.036 95.948 1.00 64.75 101 PRO A N 1
ATOM 762 C CA . PRO A 1 101 ? 0.483 88.260 97.119 1.00 64.75 101 PRO A CA 1
ATOM 763 C C . PRO A 1 101 ? -0.252 88.710 98.386 1.00 64.75 101 PRO A C 1
ATOM 765 O O . PRO A 1 101 ? -1.308 89.372 98.263 1.00 64.75 101 PRO A O 1
#

Foldseek 3Di:
DDDDDDDDPVNVVVVVVVVVVVVVVVVVLVVVCVVPVQDPSNPCRDDPDPDPPVPPDPPPPPPPPPDDPPPDDDPDDDDDDDDDDDDDDDDDDDDDDDDDD

Sequence (101 aa):
MLKQVKVSESLLRGLTLIFLVLTLLVGAVYLIIFINPYVPLNPFPPSPQPEIALQPTPAEVPLVITFPPTWTPTPTSTPTSTPTPTSTPTPMPTETPTPTP